Protein AF-A0A3D2K3F0-F1 (afdb_monomer)

Nearest PDB structures (foldseek):
  7a0g-assembly1_JJJ  TM=7.617E-01  e=4.362E+00  Serratia marcescens
  7tks-assembly1_2  TM=4.211E-01  e=3.208E+00  Saccharomyces cerevisiae
  7tkq-assembly1_6  TM=4.252E-01  e=3.858E+00  Saccharomyces cerevisiae
  7ajb-assembly1_M  TM=4.458E-01  e=4.639E+00  Bos taurus
  7ajb-assembly1_L  TM=4.496E-01  e=5.932E+00  Bos taurus

Solvent-accessible surface area (backbone atoms only — not comparable to full-atom values): 9652 Å² total; per-residue (Å²): 140,84,82,86,77,83,81,80,75,80,75,75,77,75,81,81,67,87,79,53,75,47,67,50,81,54,87,73,69,49,70,96,47,55,86,86,42,86,79,39,68,44,62,36,51,47,93,57,35,65,52,43,35,54,8,23,51,27,48,46,47,28,52,51,31,49,53,47,40,68,52,45,43,60,51,42,54,51,45,24,71,73,72,69,50,88,41,64,69,60,46,49,49,42,53,50,49,30,53,53,30,44,52,48,17,65,72,45,11,44,66,25,52,40,87,85,79,60,47,47,64,60,45,93,69,99,65,87,61,27,91,66,23,43,70,42,88,98,76,40,45,47,58,52,33,23,52,35,42,65,79,33,57,27,38,40,36,48,64,83,37,48,38,34,16,50,63,123

Sequence (168 aa):
FDEAGEITSRVKPLERGEQKMAVTPSEGLNVGVSPESRRFVRGVMHPNPWSVRTSAIFAVLVEIMLIANFIGIPWLLYHEYASGENMVWWVLGLASGLFLSALLYLFCGISSRCRVCGQRQFAPKKCIKNKKAHHIPLVGYIFPTALHAIFFKWFYCTYCGTAVRLKK

Secondary structure (DSSP, 8-state):
-----------PPPP-----TTTSPPTTTTTT--TTSTTS--SEEPS-HHHHHHHHHHHHHHHHHHHHHHHHHHHHHHHHHHH----HHHHHHHHHHHHHHHHHIIIIIT--B-TTT--BTTS---SPPPTTS--BTTTBSHHHHHHHHHHSSEEE-TTT--EEE---

Mean predicted aligned error: 8.18 Å

pLDDT: mean 87.77, std 12.43, range [45.03, 98.38]

Radius of gyration: 22.89 Å; Cα contacts (8 Å, |Δi|>4): 222; chains: 1; bounding box: 47×61×64 Å

Structure (mmCIF, N/CA/C/O backbone):
data_AF-A0A3D2K3F0-F1
#
_entry.id   AF-A0A3D2K3F0-F1
#
loop_
_atom_site.group_PDB
_atom_site.id
_atom_site.type_symbol
_atom_site.label_atom_id
_atom_site.label_alt_id
_atom_site.label_comp_id
_atom_site.label_asym_id
_atom_site.label_entity_id
_atom_site.label_seq_id
_atom_site.pdbx_PDB_ins_code
_atom_site.Cartn_x
_atom_site.Cartn_y
_atom_site.Cartn_z
_atom_site.occupancy
_atom_site.B_iso_or_equiv
_atom_site.auth_seq_id
_atom_site.auth_comp_id
_atom_site.auth_asym_id
_atom_si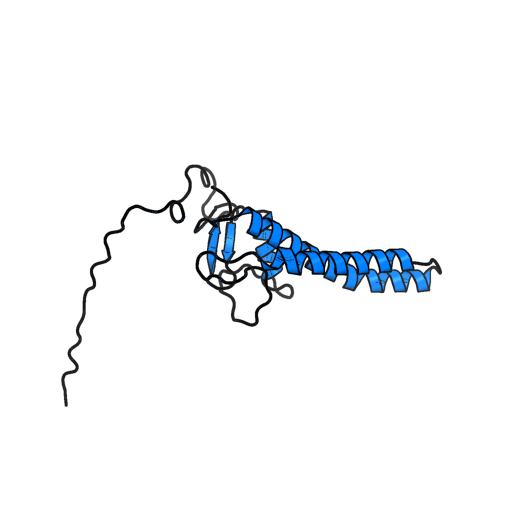te.auth_atom_id
_atom_site.pdbx_PDB_model_num
ATOM 1 N N . PHE A 1 1 ? -23.392 -47.256 30.296 1.00 45.56 1 PHE A N 1
ATOM 2 C CA . PHE A 1 1 ? -22.762 -46.111 30.979 1.00 45.56 1 PHE A CA 1
ATOM 3 C C . PHE A 1 1 ? -23.409 -44.868 30.405 1.00 45.56 1 PHE A C 1
ATOM 5 O O . PHE A 1 1 ? -22.866 -44.251 29.498 1.00 45.56 1 PHE A O 1
ATOM 12 N N . ASP A 1 2 ? -24.627 -44.616 30.869 1.00 45.03 2 ASP A N 1
ATOM 13 C CA . ASP A 1 2 ? -25.434 -43.449 30.529 1.00 45.03 2 ASP A CA 1
ATOM 14 C C . ASP A 1 2 ? -25.197 -42.354 31.580 1.00 45.03 2 ASP A C 1
ATOM 16 O O . ASP A 1 2 ? -24.750 -42.662 32.683 1.00 45.03 2 ASP A O 1
ATOM 20 N N . GLU A 1 3 ? -25.526 -41.110 31.219 1.00 49.19 3 GLU A N 1
ATOM 21 C CA . GLU A 1 3 ? -25.473 -39.867 32.018 1.00 49.19 3 GLU A CA 1
ATOM 22 C C . GLU A 1 3 ? -24.192 -39.018 31.911 1.00 49.19 3 GLU A C 1
ATOM 24 O O . GLU A 1 3 ? -23.471 -38.770 32.875 1.00 49.19 3 GLU A O 1
ATOM 29 N N . ALA A 1 4 ? -23.972 -38.432 30.729 1.00 55.06 4 ALA A N 1
ATOM 30 C CA . ALA A 1 4 ? -23.316 -37.128 30.647 1.00 55.06 4 ALA A CA 1
ATOM 31 C C . ALA A 1 4 ? -24.373 -36.038 30.900 1.00 55.06 4 ALA A C 1
ATOM 33 O O . ALA A 1 4 ? -25.116 -35.661 29.996 1.00 55.06 4 ALA A O 1
ATOM 34 N N . GLY A 1 5 ? -24.476 -35.569 32.146 1.00 49.97 5 GLY A N 1
ATOM 35 C CA . GLY A 1 5 ? -25.362 -34.467 32.520 1.00 49.97 5 GLY A CA 1
ATOM 36 C C . GLY A 1 5 ? -25.021 -33.184 31.756 1.00 49.97 5 GLY A C 1
ATOM 37 O O . GLY A 1 5 ? -23.919 -32.646 31.870 1.00 49.97 5 GLY A O 1
ATOM 38 N N . GLU A 1 6 ? -25.976 -32.683 30.978 1.00 54.59 6 GLU A N 1
ATOM 39 C CA . GLU A 1 6 ? -25.881 -31.418 30.254 1.00 54.59 6 GLU A CA 1
ATOM 40 C C . GLU A 1 6 ? -25.981 -30.245 31.247 1.00 54.59 6 GLU A C 1
ATOM 42 O O . GLU A 1 6 ? -27.064 -29.791 31.614 1.00 54.59 6 GLU A O 1
ATOM 47 N N . ILE A 1 7 ? -24.839 -29.743 31.728 1.00 61.12 7 ILE A N 1
ATOM 48 C CA . ILE A 1 7 ? -24.795 -28.537 32.567 1.00 61.12 7 ILE A CA 1
ATOM 49 C C . ILE A 1 7 ? -25.003 -27.315 31.663 1.00 61.12 7 ILE A C 1
ATOM 51 O O . ILE A 1 7 ? -24.053 -26.680 31.200 1.00 61.12 7 ILE A O 1
ATOM 55 N N . THR A 1 8 ? -26.262 -26.947 31.422 1.00 60.44 8 THR A N 1
ATOM 56 C CA . THR A 1 8 ? -26.612 -25.674 30.782 1.00 60.44 8 THR A CA 1
ATOM 57 C C . THR A 1 8 ? -26.365 -24.523 31.761 1.00 60.44 8 THR A C 1
ATOM 59 O O . THR A 1 8 ? -27.286 -24.003 32.396 1.00 60.44 8 THR A O 1
ATOM 62 N N . SER A 1 9 ? -25.108 -24.115 31.930 1.00 65.50 9 SER A N 1
ATOM 63 C CA . SER A 1 9 ? -24.793 -22.908 32.696 1.00 65.50 9 SER A CA 1
ATOM 64 C C . SER A 1 9 ? -25.257 -21.678 31.906 1.00 65.50 9 SER A C 1
ATOM 66 O O . SER A 1 9 ? -24.603 -21.205 30.979 1.00 65.50 9 SER A O 1
ATOM 68 N N . ARG A 1 10 ? -26.439 -21.145 32.247 1.00 63.16 10 ARG A N 1
ATOM 69 C CA . ARG A 1 10 ? -26.869 -19.823 31.770 1.00 63.16 10 ARG A CA 1
ATOM 70 C C . ARG A 1 10 ? -26.000 -18.767 32.441 1.00 63.16 10 ARG A C 1
ATOM 72 O O . ARG A 1 10 ? -26.339 -18.248 33.501 1.00 63.16 10 ARG A O 1
ATOM 79 N N . VAL A 1 11 ? -24.872 -18.442 31.819 1.00 74.88 11 VAL A N 1
ATOM 80 C CA . VAL A 1 11 ? -24.065 -17.288 32.214 1.00 74.88 11 VAL A CA 1
ATOM 81 C C . VAL A 1 11 ? -24.877 -16.030 31.903 1.00 74.88 11 VAL A C 1
ATOM 83 O O . VAL A 1 11 ? -25.123 -15.706 30.740 1.00 74.88 11 VAL A O 1
ATOM 86 N N . LYS A 1 12 ? -25.343 -15.335 32.947 1.00 75.19 12 LYS A N 1
ATOM 87 C CA . LYS A 1 12 ? -26.017 -14.040 32.800 1.00 75.19 12 LYS A CA 1
ATOM 88 C C . LYS A 1 12 ? -25.021 -13.066 32.146 1.00 75.19 12 LYS A C 1
ATOM 90 O O . LYS A 1 12 ? -23.874 -13.016 32.595 1.00 75.19 12 LYS A O 1
ATOM 95 N N . PRO A 1 13 ? -25.403 -12.317 31.093 1.00 76.31 13 PRO A N 1
ATOM 96 C CA . PRO A 1 13 ? -24.511 -11.335 30.491 1.00 76.31 13 PRO A CA 1
ATOM 97 C C . PRO A 1 13 ? -24.001 -10.375 31.563 1.00 76.31 13 PRO A C 1
ATOM 99 O O . PRO A 1 13 ? -24.789 -9.896 32.379 1.00 76.31 13 PRO A O 1
ATOM 102 N N . LEU A 1 14 ? -22.693 -10.109 31.562 1.00 79.88 14 LEU A N 1
ATOM 103 C CA . LEU A 1 14 ? -22.102 -9.107 32.444 1.00 79.88 14 LEU A CA 1
ATOM 104 C C . LEU A 1 14 ? -22.831 -7.776 32.252 1.00 79.88 14 LEU A C 1
ATOM 106 O O . LEU A 1 14 ? -23.084 -7.365 31.112 1.00 79.88 14 LEU A O 1
ATOM 110 N N . GLU A 1 15 ? -23.149 -7.105 33.358 1.00 75.12 15 GLU A N 1
ATOM 111 C CA . GLU A 1 15 ? -23.692 -5.754 33.294 1.00 75.12 15 GLU A CA 1
ATOM 112 C C . GLU A 1 15 ? -22.705 -4.866 32.542 1.00 75.12 15 GLU A C 1
ATOM 114 O O . GLU A 1 15 ? -21.507 -4.801 32.842 1.00 75.12 15 GLU A O 1
ATOM 119 N N . ARG A 1 16 ? -23.200 -4.233 31.478 1.00 66.44 16 ARG A N 1
ATOM 120 C CA . ARG A 1 16 ? -22.377 -3.380 30.634 1.00 66.44 16 ARG A CA 1
ATOM 121 C C . ARG A 1 16 ? -22.050 -2.118 31.434 1.00 66.44 16 ARG A C 1
ATOM 123 O O . ARG A 1 16 ? -22.882 -1.224 31.514 1.00 66.44 16 ARG A O 1
ATOM 130 N N . GLY A 1 17 ? -20.844 -2.059 31.998 1.00 71.50 17 GLY A N 1
ATOM 131 C CA . GLY A 1 17 ? -20.316 -0.858 32.652 1.00 71.50 17 GLY A CA 1
ATOM 132 C C . GLY A 1 17 ? -20.192 0.340 31.699 1.00 71.50 17 GLY A C 1
ATOM 133 O O . GLY A 1 17 ? -20.505 0.240 30.508 1.00 71.50 17 GLY A O 1
ATOM 134 N N . GLU A 1 18 ? -19.708 1.475 32.211 1.00 72.44 18 GLU A N 1
ATOM 135 C CA . GLU A 1 18 ? -19.575 2.716 31.435 1.00 72.44 18 GLU A CA 1
ATOM 136 C C . GLU A 1 18 ? -18.872 2.493 30.088 1.00 72.44 18 GLU A C 1
ATOM 138 O O . GLU A 1 18 ? -17.766 1.942 29.990 1.00 72.44 18 GLU A O 1
ATOM 143 N N . GLN A 1 19 ? -19.531 2.920 29.008 1.00 63.94 19 GLN A N 1
ATOM 144 C CA . GLN A 1 19 ? -18.997 2.721 27.669 1.00 63.94 19 GLN A CA 1
ATOM 145 C C . GLN A 1 19 ? -17.812 3.658 27.424 1.00 63.94 19 GLN A C 1
ATOM 147 O O . GLN A 1 19 ? -17.952 4.874 27.313 1.00 63.94 19 GLN A O 1
ATOM 152 N N . LYS A 1 20 ? -16.623 3.071 27.268 1.00 70.38 20 LYS A N 1
ATOM 153 C CA . LYS A 1 20 ? -15.398 3.805 26.926 1.00 70.38 20 LYS A CA 1
ATOM 154 C C . LYS A 1 20 ? -15.549 4.516 25.574 1.00 70.38 20 LYS A C 1
ATOM 156 O O . LYS A 1 20 ? -16.021 3.914 24.608 1.00 70.38 20 LYS A O 1
ATOM 161 N N . MET A 1 21 ? -14.985 5.724 25.454 1.00 63.62 21 MET A N 1
ATOM 162 C CA . MET A 1 21 ? -14.938 6.524 24.208 1.00 63.62 21 MET A CA 1
ATOM 163 C C . MET A 1 21 ? -14.418 5.767 22.972 1.00 63.62 21 MET A C 1
ATOM 165 O O . MET A 1 21 ? -14.672 6.143 21.829 1.00 63.62 21 MET A O 1
ATOM 169 N N . ALA A 1 22 ? -13.639 4.703 23.183 1.00 60.94 22 ALA A N 1
ATOM 170 C CA . ALA A 1 22 ? -13.131 3.863 22.108 1.00 60.94 22 ALA A CA 1
ATOM 171 C C . ALA A 1 22 ? -14.243 3.119 21.345 1.00 60.94 22 ALA A C 1
ATOM 173 O O . ALA A 1 22 ? -14.034 2.780 20.179 1.00 60.94 22 ALA A O 1
ATOM 174 N N . VAL A 1 23 ? -15.387 2.874 21.991 1.00 64.38 23 VAL A N 1
ATOM 175 C CA . VAL A 1 23 ? -16.503 2.060 21.484 1.00 64.38 23 VAL A CA 1
ATOM 176 C C . VAL A 1 23 ? -17.734 2.915 21.174 1.00 64.38 23 VAL A C 1
ATOM 178 O O . VAL A 1 23 ? -18.493 2.563 20.274 1.00 64.38 23 VAL A O 1
ATOM 181 N N . THR A 1 24 ? -17.912 4.056 21.847 1.00 64.50 24 THR A N 1
ATOM 182 C CA . THR A 1 24 ? -19.042 4.948 21.572 1.00 64.50 24 THR A CA 1
ATOM 183 C C . THR A 1 24 ? -18.876 5.682 20.232 1.00 64.50 24 THR A C 1
ATOM 185 O O . THR A 1 24 ? -17.786 6.193 19.915 1.00 64.50 24 THR A O 1
ATOM 188 N N . PRO A 1 25 ? -19.937 5.747 19.404 1.00 63.88 25 PRO A N 1
ATOM 189 C CA . PRO A 1 25 ? -19.996 6.677 18.283 1.00 63.88 25 PRO A CA 1
ATOM 190 C C . PRO A 1 25 ? -19.752 8.093 18.802 1.00 63.88 25 PRO A C 1
ATOM 192 O O . PRO A 1 25 ? -20.231 8.457 19.870 1.00 63.88 25 PRO A O 1
ATOM 195 N N . SER A 1 26 ? -18.960 8.877 18.081 1.00 65.12 26 SER A N 1
ATOM 196 C CA . SER A 1 26 ? -18.743 10.273 18.439 1.00 65.12 26 SER A CA 1
ATOM 197 C C . SER A 1 26 ? -19.950 11.078 17.990 1.00 65.12 26 SER A C 1
ATOM 199 O O . SER A 1 26 ? -20.476 10.859 16.894 1.00 65.12 26 SER A O 1
ATOM 201 N N . GLU A 1 27 ? -20.385 11.998 18.844 1.00 67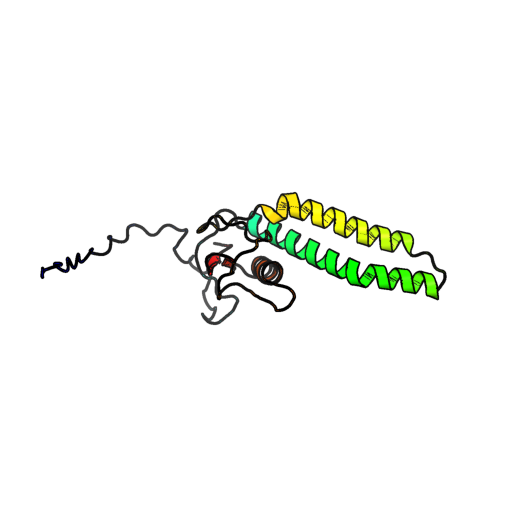.69 27 GLU A N 1
ATOM 202 C CA . GLU A 1 27 ? -21.477 12.912 18.536 1.00 67.69 27 GLU A CA 1
ATOM 203 C C . GLU A 1 27 ? -21.152 13.708 17.263 1.00 67.69 27 GLU A C 1
ATOM 205 O O . GLU A 1 27 ? -20.020 14.146 17.053 1.00 67.69 27 GLU A O 1
ATOM 210 N N . GLY A 1 28 ? -22.126 13.834 16.360 1.00 70.88 28 GLY A N 1
ATOM 211 C CA . GLY A 1 28 ? -21.974 14.609 15.126 1.00 70.88 28 GLY A CA 1
ATOM 212 C C . GLY A 1 28 ? -21.296 13.898 13.945 1.00 70.88 28 GLY A C 1
ATOM 213 O O . GLY A 1 28 ? -21.437 14.358 12.815 1.00 70.88 28 GLY A O 1
ATOM 214 N N . LEU A 1 29 ? -20.593 12.771 14.136 1.00 74.50 29 LEU A N 1
ATOM 215 C CA . LEU A 1 29 ? -19.731 12.220 13.074 1.00 74.50 29 LEU A CA 1
ATOM 216 C C . LEU A 1 29 ? -20.495 11.662 11.859 1.00 74.50 29 LEU A C 1
ATOM 218 O O . LEU A 1 29 ? -19.992 11.730 10.737 1.00 74.50 29 LEU A O 1
ATOM 222 N N . ASN A 1 30 ? -21.692 11.120 12.089 1.00 80.44 30 ASN A N 1
ATOM 223 C CA . ASN A 1 30 ? -22.549 10.507 11.067 1.00 80.44 30 ASN A CA 1
ATOM 224 C C . ASN A 1 30 ? -23.859 11.281 10.837 1.00 80.44 30 ASN A C 1
ATOM 226 O O . ASN A 1 30 ? -24.773 10.760 10.200 1.00 80.44 30 ASN A O 1
ATOM 230 N N . VAL A 1 31 ? -23.978 12.506 11.358 1.00 81.75 31 VAL A N 1
ATOM 231 C CA . VAL A 1 31 ? -25.190 13.318 11.177 1.00 81.75 31 VAL A CA 1
ATOM 232 C C . VAL A 1 31 ? -25.366 13.630 9.690 1.00 81.75 31 VAL A C 1
ATOM 234 O O . VAL A 1 31 ? -24.442 14.112 9.038 1.00 81.75 31 VAL A O 1
ATOM 237 N N . GLY A 1 32 ? -26.537 13.300 9.141 1.00 83.12 32 GLY A N 1
ATOM 238 C CA . GLY A 1 32 ? -26.857 13.508 7.724 1.00 83.12 32 GLY A CA 1
ATOM 239 C C . GLY A 1 32 ? -26.169 12.547 6.744 1.00 83.12 32 GLY A C 1
ATOM 240 O O . GLY A 1 32 ? -26.277 12.743 5.536 1.00 83.12 32 GLY A O 1
ATOM 241 N N . VAL A 1 33 ? -25.466 11.510 7.218 1.00 82.75 33 VAL A N 1
ATOM 242 C CA . VAL A 1 33 ? -24.824 10.503 6.356 1.00 82.75 33 VAL A CA 1
ATOM 243 C C . VAL A 1 33 ? -25.619 9.202 6.406 1.00 82.75 33 VAL A C 1
ATOM 245 O O . VAL A 1 33 ? -25.811 8.635 7.481 1.00 82.75 33 VAL A O 1
ATOM 248 N N . SER A 1 34 ? -26.053 8.698 5.247 1.00 82.75 34 SER A N 1
ATOM 249 C CA . SER A 1 34 ? -26.785 7.429 5.189 1.00 82.75 34 SER A CA 1
ATOM 250 C C . SER A 1 34 ? -25.914 6.258 5.681 1.00 82.75 34 SER A C 1
ATOM 252 O O . SER A 1 34 ? -24.722 6.213 5.356 1.00 82.75 34 SER A O 1
ATOM 254 N N . PRO A 1 35 ? -26.473 5.279 6.420 1.00 82.06 35 PRO A N 1
ATOM 255 C CA . PRO A 1 35 ? -25.728 4.111 6.907 1.00 82.06 35 PRO A CA 1
ATOM 256 C C . PRO A 1 35 ? -25.046 3.286 5.807 1.00 82.06 35 PRO A C 1
ATOM 258 O O . PRO A 1 35 ? -24.028 2.632 6.051 1.00 82.06 35 PRO A O 1
ATOM 261 N N . GLU A 1 36 ? -25.594 3.328 4.594 1.00 83.38 36 GLU A N 1
ATOM 262 C CA . GLU A 1 36 ? -25.106 2.624 3.405 1.00 83.38 36 GLU A CA 1
ATOM 263 C C . GLU A 1 36 ? -23.927 3.340 2.726 1.00 83.38 36 GLU A C 1
ATOM 265 O O . GLU A 1 36 ? -23.159 2.721 1.987 1.00 83.38 36 GLU A O 1
ATOM 270 N N . SER A 1 37 ? -23.729 4.633 3.003 1.00 82.00 37 SER A N 1
ATOM 271 C CA . SER A 1 37 ? -22.654 5.425 2.411 1.00 82.00 37 SER A CA 1
ATOM 272 C C . SER A 1 37 ? -21.270 4.953 2.860 1.00 82.00 37 SER A C 1
ATOM 274 O O . SER A 1 37 ? -21.024 4.696 4.039 1.00 82.00 37 SER A O 1
ATOM 276 N N . ARG A 1 38 ? -20.293 4.972 1.942 1.00 79.44 38 ARG A N 1
ATOM 277 C CA . ARG A 1 38 ? -18.865 4.748 2.263 1.00 79.44 38 ARG A CA 1
ATOM 278 C C . ARG A 1 38 ? -18.315 5.783 3.251 1.00 79.44 38 ARG A C 1
ATOM 280 O O . ARG A 1 38 ? -17.340 5.523 3.951 1.00 79.44 38 ARG A O 1
ATOM 287 N N . ARG A 1 39 ? -18.943 6.961 3.328 1.00 78.81 39 ARG A N 1
ATOM 288 C CA . ARG A 1 39 ? -18.561 8.031 4.261 1.00 78.81 39 ARG A CA 1
ATOM 289 C C . ARG A 1 39 ? -19.060 7.789 5.685 1.00 78.81 39 ARG A C 1
ATOM 291 O O . ARG A 1 39 ? -18.541 8.437 6.591 1.00 78.81 39 ARG A O 1
ATOM 298 N N . PHE A 1 40 ? -20.008 6.870 5.889 1.00 82.25 40 PHE A N 1
ATOM 299 C CA . PHE A 1 40 ? -20.527 6.543 7.212 1.00 82.25 40 PHE A CA 1
ATOM 300 C C . PHE A 1 40 ? -19.432 5.899 8.058 1.00 82.25 40 PHE A C 1
ATOM 302 O O . PHE A 1 40 ? -18.938 4.815 7.747 1.00 82.25 40 PHE A O 1
ATOM 309 N N . VAL A 1 41 ? -19.034 6.572 9.130 1.00 80.38 41 VAL A N 1
ATOM 310 C CA . VAL A 1 41 ? -17.911 6.160 9.961 1.00 80.38 41 VAL A CA 1
ATOM 311 C C . VAL A 1 41 ? -18.335 5.054 10.915 1.00 80.38 41 VAL A C 1
ATOM 313 O O . VAL A 1 41 ? -19.285 5.201 11.684 1.00 80.38 41 VAL A O 1
ATOM 316 N N . ARG A 1 42 ? -17.596 3.940 10.882 1.00 80.88 42 ARG A N 1
ATOM 317 C CA . ARG A 1 42 ? -17.896 2.725 11.644 1.00 80.88 42 ARG A CA 1
ATOM 318 C C . ARG A 1 42 ? -16.765 2.354 12.598 1.00 80.88 42 ARG A C 1
ATOM 320 O O . ARG A 1 42 ? -15.587 2.551 12.302 1.00 80.88 42 ARG A O 1
ATOM 327 N N . GLY A 1 43 ? -17.152 1.692 13.684 1.00 85.00 43 GLY A N 1
ATOM 328 C CA . GLY A 1 43 ? -16.261 0.879 14.501 1.00 85.00 43 GLY A CA 1
ATOM 329 C C . GLY A 1 43 ? -15.430 1.625 15.541 1.00 85.00 43 GLY A C 1
ATOM 330 O O . GLY A 1 43 ? -15.756 2.731 15.967 1.00 85.00 43 GLY A O 1
ATOM 331 N N . VAL A 1 44 ? -14.371 0.960 16.002 1.00 88.69 44 VAL A N 1
ATOM 332 C CA . VAL A 1 44 ? -13.620 1.365 17.197 1.00 88.69 44 VAL A CA 1
ATOM 333 C C . VAL A 1 44 ? -12.616 2.470 16.893 1.00 88.69 44 VAL A C 1
ATOM 335 O O . VAL A 1 44 ? -11.989 2.486 15.835 1.00 88.69 44 VAL A O 1
ATOM 338 N N . MET A 1 45 ? -12.418 3.390 17.836 1.00 88.38 45 MET A N 1
ATOM 339 C CA . MET A 1 45 ? -11.467 4.493 17.672 1.00 88.38 45 MET A CA 1
ATOM 340 C C . MET A 1 45 ? -10.012 4.015 17.762 1.00 88.38 45 MET A C 1
ATOM 342 O O . MET A 1 45 ? -9.585 3.442 18.775 1.00 88.38 45 MET A O 1
ATOM 346 N N . HIS A 1 46 ? -9.226 4.313 16.727 1.00 91.12 46 HIS A N 1
ATOM 347 C CA . HIS A 1 46 ? -7.783 4.107 16.749 1.00 91.12 46 HIS A CA 1
ATOM 348 C C . HIS A 1 46 ? -7.105 5.114 17.696 1.00 91.12 46 HIS A C 1
ATOM 350 O O . HIS A 1 46 ? -7.416 6.301 17.616 1.00 91.12 46 HIS A O 1
ATOM 356 N N . PRO A 1 47 ? -6.177 4.689 18.577 1.00 89.25 47 PRO A N 1
ATOM 357 C CA . PRO A 1 47 ? -5.535 5.595 19.532 1.00 89.25 47 PRO A CA 1
ATOM 358 C C . PRO A 1 47 ? -4.653 6.646 18.847 1.00 89.25 47 PRO A C 1
ATOM 360 O O . PRO A 1 47 ? -4.579 7.775 19.310 1.00 89.25 47 PRO A O 1
ATOM 363 N N . ASN A 1 48 ? -4.014 6.286 17.732 1.00 90.38 48 ASN A N 1
ATOM 364 C CA . ASN A 1 48 ? -3.157 7.184 16.964 1.00 90.38 48 ASN A CA 1
ATOM 365 C C . ASN A 1 48 ? -3.565 7.166 15.480 1.00 90.38 48 ASN A C 1
ATOM 367 O O . ASN A 1 48 ? -3.048 6.347 14.717 1.00 90.38 48 ASN A O 1
ATOM 371 N N . PRO A 1 49 ? -4.549 7.975 15.060 1.00 90.75 49 PRO A N 1
ATOM 372 C CA . PRO A 1 49 ? -5.009 7.979 13.674 1.00 90.75 49 PRO A CA 1
ATOM 373 C C . PRO A 1 49 ? -3.989 8.568 12.697 1.00 90.75 49 PRO A C 1
ATOM 375 O O . PRO A 1 49 ? -3.961 8.170 11.534 1.00 90.75 49 PRO A O 1
ATOM 378 N N . TRP A 1 50 ? -3.132 9.475 13.172 1.00 90.94 50 TRP A N 1
ATOM 379 C CA . TRP A 1 50 ? -2.058 10.063 12.377 1.00 90.94 50 TRP A CA 1
ATOM 380 C C . TRP A 1 50 ? -1.060 9.009 11.917 1.00 90.94 50 TRP A C 1
ATOM 382 O O . TRP A 1 50 ? -0.782 8.941 10.726 1.00 90.94 50 TRP A O 1
ATOM 392 N N . SER A 1 51 ? -0.622 8.126 12.819 1.00 92.31 51 SER A N 1
ATOM 393 C CA . SER A 1 51 ? 0.243 6.994 12.462 1.00 92.31 51 SER A CA 1
ATOM 394 C C . SER A 1 51 ? -0.388 6.096 11.396 1.00 92.31 51 SER A C 1
ATOM 396 O O . SER A 1 51 ? 0.297 5.672 10.474 1.00 92.31 51 SER A O 1
ATOM 398 N N . VAL A 1 52 ? -1.699 5.831 11.461 1.00 94.69 52 VAL A N 1
ATOM 399 C CA . VAL A 1 52 ? -2.363 5.024 10.423 1.00 94.69 52 VAL A CA 1
ATOM 400 C C . VAL A 1 52 ? -2.327 5.735 9.072 1.00 94.69 52 VAL A C 1
ATOM 402 O O . VAL A 1 52 ? -2.035 5.100 8.063 1.00 94.69 52 VAL A O 1
ATOM 405 N N . ARG A 1 53 ? -2.607 7.042 9.042 1.00 94.50 53 ARG A N 1
ATOM 406 C CA . ARG A 1 53 ? -2.618 7.829 7.803 1.00 94.50 53 ARG A CA 1
ATOM 407 C C . ARG A 1 53 ? -1.236 7.953 7.181 1.00 94.50 53 ARG A C 1
ATOM 409 O O . ARG A 1 53 ? -1.110 7.736 5.984 1.00 94.50 53 ARG A O 1
ATOM 416 N N . THR A 1 54 ? -0.209 8.258 7.969 1.00 94.81 54 THR A N 1
ATOM 417 C CA . THR A 1 54 ? 1.164 8.343 7.456 1.00 94.81 54 THR A CA 1
ATOM 418 C C . THR A 1 54 ? 1.635 6.986 6.947 1.00 94.81 54 THR A C 1
ATOM 420 O O . THR A 1 54 ? 2.181 6.907 5.850 1.00 94.81 54 THR A O 1
ATOM 423 N N . SER A 1 55 ? 1.338 5.899 7.667 1.00 95.88 55 SER A N 1
ATOM 424 C CA . SER A 1 55 ? 1.637 4.554 7.181 1.00 95.88 55 SER A CA 1
ATOM 425 C C . SER A 1 55 ? 0.915 4.221 5.871 1.00 95.88 55 SER A C 1
ATOM 427 O O . SER A 1 55 ? 1.522 3.645 4.971 1.00 95.88 55 SER A O 1
ATOM 429 N N . ALA A 1 56 ? -0.361 4.602 5.748 1.00 96.56 56 ALA A N 1
ATOM 430 C CA . ALA A 1 56 ? -1.146 4.403 4.534 1.00 96.56 56 ALA A CA 1
ATOM 431 C C . ALA A 1 56 ? -0.573 5.186 3.342 1.00 96.56 56 ALA A C 1
ATOM 433 O O . ALA A 1 56 ? -0.480 4.635 2.249 1.00 96.56 56 ALA A O 1
ATOM 434 N N . ILE A 1 57 ? -0.149 6.438 3.552 1.00 96.94 57 ILE A N 1
ATOM 435 C CA . ILE A 1 57 ? 0.476 7.271 2.513 1.00 96.94 57 ILE A CA 1
ATOM 436 C C . ILE A 1 57 ? 1.742 6.600 1.983 1.00 96.94 57 ILE A C 1
ATOM 438 O O . ILE A 1 57 ? 1.880 6.452 0.774 1.00 96.94 57 ILE A O 1
ATOM 442 N N . PHE A 1 58 ? 2.639 6.144 2.862 1.00 97.00 58 PHE A N 1
ATOM 443 C CA . PHE A 1 58 ? 3.868 5.484 2.416 1.00 97.00 58 PHE A CA 1
ATOM 444 C C . PHE A 1 58 ? 3.610 4.128 1.751 1.00 97.00 58 PHE A C 1
ATOM 446 O O . PHE A 1 58 ? 4.320 3.781 0.813 1.00 97.00 58 PHE A O 1
ATOM 453 N N . ALA A 1 59 ? 2.582 3.387 2.182 1.00 96.62 59 ALA A N 1
ATOM 454 C CA . ALA A 1 59 ? 2.161 2.158 1.508 1.00 96.62 59 ALA A CA 1
ATOM 455 C C . ALA A 1 59 ? 1.669 2.435 0.077 1.00 96.62 59 ALA A C 1
ATOM 457 O O . ALA A 1 59 ? 2.101 1.780 -0.862 1.00 96.62 59 ALA A O 1
ATOM 458 N N . VAL A 1 60 ? 0.824 3.452 -0.112 1.00 96.94 60 VAL A N 1
ATOM 459 C CA . VAL A 1 60 ? 0.366 3.853 -1.452 1.00 96.94 60 VAL A CA 1
ATOM 460 C C . VAL A 1 60 ? 1.524 4.382 -2.298 1.00 96.94 60 VAL A C 1
ATOM 462 O O . VAL A 1 60 ? 1.619 4.042 -3.472 1.00 96.94 60 VAL A O 1
ATOM 465 N N . LEU A 1 61 ? 2.423 5.177 -1.712 1.00 97.38 61 LEU A N 1
ATOM 466 C CA . LEU A 1 61 ? 3.566 5.748 -2.420 1.00 97.38 61 LEU A CA 1
ATOM 467 C C . LEU A 1 61 ? 4.490 4.664 -2.983 1.00 97.38 61 LEU A C 1
ATOM 469 O O . LEU A 1 61 ? 4.848 4.744 -4.154 1.00 97.38 61 LEU A O 1
ATOM 473 N N . VAL A 1 62 ? 4.858 3.655 -2.181 1.00 96.81 62 VAL A N 1
ATOM 474 C CA . VAL A 1 62 ? 5.735 2.576 -2.662 1.00 96.81 62 VAL A CA 1
ATOM 475 C C . VAL A 1 62 ? 5.055 1.750 -3.755 1.00 96.81 62 VAL A C 1
ATOM 477 O O . VAL A 1 62 ? 5.702 1.395 -4.733 1.00 96.81 62 VAL A O 1
ATOM 480 N N . GLU A 1 63 ? 3.746 1.502 -3.651 1.00 95.56 63 GLU A N 1
ATOM 481 C CA . GLU A 1 63 ? 2.996 0.783 -4.685 1.00 95.56 63 GLU A CA 1
ATOM 482 C C . GLU A 1 63 ? 2.902 1.579 -5.999 1.00 95.56 63 GLU A C 1
ATOM 484 O O . GLU A 1 63 ? 3.122 1.019 -7.073 1.00 95.56 63 GLU A O 1
ATOM 489 N N . ILE A 1 64 ? 2.662 2.894 -5.931 1.00 96.75 64 ILE A N 1
ATOM 490 C CA . ILE A 1 64 ? 2.681 3.776 -7.109 1.00 96.75 64 ILE A CA 1
ATOM 491 C C . ILE A 1 64 ? 4.074 3.799 -7.741 1.00 96.75 64 ILE A C 1
ATOM 493 O O . ILE A 1 64 ? 4.190 3.659 -8.956 1.00 96.75 64 ILE A O 1
ATOM 497 N N . MET A 1 65 ? 5.133 3.943 -6.937 1.00 97.88 65 MET A N 1
ATOM 498 C CA . MET A 1 65 ? 6.508 3.952 -7.442 1.00 97.88 65 MET A CA 1
ATOM 499 C C . MET A 1 65 ? 6.892 2.611 -8.063 1.00 97.88 65 MET A C 1
ATOM 501 O O . MET A 1 65 ? 7.583 2.593 -9.079 1.00 97.88 65 MET A O 1
ATOM 505 N N . LEU A 1 66 ? 6.410 1.495 -7.511 1.00 96.56 66 LEU A N 1
ATOM 506 C CA . LEU A 1 66 ? 6.624 0.169 -8.080 1.00 96.56 66 LEU A CA 1
ATOM 507 C C . LEU A 1 66 ? 5.984 0.054 -9.471 1.00 96.56 66 LEU A C 1
ATOM 509 O O . LEU A 1 66 ? 6.656 -0.360 -10.412 1.00 96.56 66 LEU A O 1
ATOM 513 N N . ILE A 1 67 ? 4.723 0.476 -9.620 1.00 96.06 67 ILE A N 1
ATOM 514 C CA . ILE A 1 67 ? 4.023 0.489 -10.916 1.00 96.06 67 ILE A CA 1
ATOM 515 C C . ILE A 1 67 ? 4.731 1.429 -11.902 1.00 96.06 67 ILE A C 1
ATOM 517 O O . ILE A 1 67 ? 4.975 1.053 -13.048 1.00 96.06 67 ILE A O 1
ATOM 521 N N . ALA A 1 68 ? 5.110 2.628 -11.451 1.00 97.69 68 ALA A N 1
ATOM 522 C CA . ALA A 1 68 ? 5.820 3.606 -12.268 1.00 97.69 68 ALA A CA 1
ATOM 523 C C . ALA A 1 68 ? 7.179 3.083 -12.748 1.00 97.69 68 ALA A C 1
ATOM 525 O O . ALA A 1 68 ? 7.551 3.339 -13.884 1.00 97.69 68 ALA A O 1
ATOM 526 N N . ASN A 1 69 ? 7.901 2.313 -11.933 1.00 98.25 69 ASN A N 1
ATOM 527 C CA . ASN A 1 69 ? 9.152 1.679 -12.351 1.00 98.25 69 ASN A CA 1
ATOM 528 C C . ASN A 1 69 ? 8.899 0.535 -13.337 1.00 98.25 69 ASN A C 1
ATOM 530 O O . ASN A 1 69 ? 9.570 0.458 -14.363 1.00 98.25 69 ASN A O 1
ATOM 534 N N . PHE A 1 70 ? 7.911 -0.319 -13.053 1.00 97.38 70 PHE A N 1
ATOM 535 C CA . PHE A 1 70 ? 7.592 -1.480 -13.884 1.00 97.38 70 PHE A CA 1
ATOM 536 C C . PHE A 1 70 ? 7.160 -1.093 -15.304 1.00 97.38 70 PHE A C 1
ATOM 538 O O . PHE A 1 70 ? 7.492 -1.793 -16.252 1.00 97.38 70 PHE A O 1
ATOM 545 N N . ILE A 1 71 ? 6.448 0.026 -15.458 1.00 97.94 71 ILE A N 1
ATOM 546 C CA . ILE A 1 71 ? 6.005 0.537 -16.763 1.00 97.94 71 ILE A CA 1
ATOM 547 C C . ILE A 1 71 ? 7.011 1.547 -17.333 1.00 97.94 71 ILE A C 1
ATOM 549 O O . ILE A 1 71 ? 7.369 1.487 -18.507 1.00 97.94 71 ILE A O 1
ATOM 553 N N . GLY A 1 72 ? 7.468 2.481 -16.500 1.00 97.88 72 GLY A N 1
ATOM 554 C CA . GLY A 1 72 ? 8.247 3.641 -16.921 1.00 97.88 72 GLY A CA 1
ATOM 555 C C . GLY A 1 72 ? 9.670 3.305 -17.338 1.00 97.88 72 GLY A C 1
ATOM 556 O O . GLY A 1 72 ? 10.123 3.838 -18.342 1.00 97.88 72 GLY A O 1
ATOM 557 N N . ILE A 1 73 ? 10.371 2.403 -16.641 1.00 97.50 73 ILE A N 1
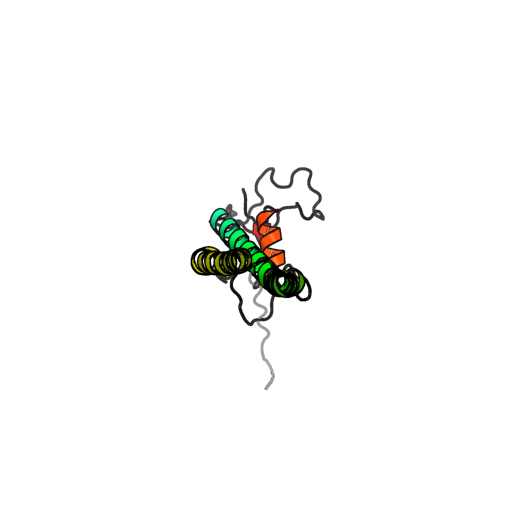ATOM 558 C CA . ILE A 1 73 ? 11.747 2.049 -17.030 1.00 97.50 73 ILE A CA 1
ATOM 559 C C . ILE A 1 73 ? 11.775 1.361 -18.404 1.00 97.50 73 ILE A C 1
ATOM 561 O O . ILE A 1 73 ? 12.513 1.842 -19.262 1.00 97.50 73 ILE A O 1
ATOM 565 N N . PRO A 1 74 ? 10.972 0.311 -18.684 1.00 97.94 74 PRO A N 1
ATOM 566 C CA . PRO A 1 74 ? 10.936 -0.280 -20.023 1.00 97.94 74 PRO A CA 1
ATOM 567 C C . PRO A 1 74 ? 10.578 0.729 -21.117 1.00 97.94 74 PRO A C 1
ATOM 569 O O . PRO A 1 74 ? 11.198 0.724 -22.177 1.00 97.94 74 PRO A O 1
ATOM 572 N N . TRP A 1 75 ? 9.621 1.622 -20.846 1.00 98.06 75 TRP A N 1
ATOM 573 C CA . TRP A 1 75 ? 9.247 2.688 -21.774 1.00 98.06 75 TRP A CA 1
ATOM 574 C C . TRP A 1 75 ? 10.406 3.653 -22.058 1.00 98.06 75 TRP A C 1
ATOM 576 O O . TRP A 1 75 ? 10.682 3.953 -23.216 1.00 98.06 75 TRP A O 1
ATOM 586 N N . LEU A 1 76 ? 11.111 4.110 -21.019 1.00 97.56 76 LEU A N 1
ATOM 587 C CA . LEU A 1 76 ? 12.253 5.019 -21.150 1.00 97.56 76 LEU A CA 1
ATOM 588 C C . LEU A 1 76 ? 13.413 4.374 -21.911 1.00 97.56 76 LEU A C 1
ATOM 590 O O . LEU A 1 76 ? 14.003 5.020 -22.768 1.00 97.56 76 LEU A O 1
ATOM 594 N N . LEU A 1 77 ? 13.707 3.099 -21.644 1.00 96.56 77 LEU A N 1
ATOM 595 C CA . LEU A 1 77 ? 14.755 2.364 -22.356 1.00 96.56 77 LEU A CA 1
ATOM 596 C C . LEU A 1 77 ? 14.401 2.151 -23.832 1.00 96.56 77 LEU A C 1
ATOM 598 O O . LEU A 1 77 ? 15.263 2.278 -24.698 1.00 96.56 77 LEU A O 1
ATOM 602 N N . TYR A 1 78 ? 13.132 1.860 -24.131 1.00 97.44 78 TYR A N 1
ATOM 603 C CA . TYR A 1 78 ? 12.657 1.790 -25.512 1.00 97.44 78 TYR A CA 1
ATOM 604 C C . TYR A 1 78 ? 12.771 3.145 -26.217 1.00 97.44 78 TYR A C 1
ATOM 606 O O . TYR A 1 78 ? 13.220 3.210 -27.358 1.00 97.44 78 TYR A O 1
ATOM 614 N N . HIS A 1 79 ? 12.393 4.227 -25.534 1.00 96.88 79 HIS A N 1
ATOM 615 C CA . HIS A 1 79 ? 12.500 5.574 -26.078 1.00 96.88 79 HIS A CA 1
ATOM 616 C C . HIS A 1 79 ? 13.958 5.956 -26.358 1.00 96.88 79 HIS A C 1
ATOM 618 O O . HIS A 1 79 ? 14.243 6.427 -27.450 1.00 96.88 79 HIS A O 1
ATOM 624 N N . GLU A 1 80 ? 14.881 5.692 -25.429 1.00 96.75 80 GLU A N 1
ATOM 625 C CA . GLU A 1 80 ? 16.321 5.916 -25.626 1.00 96.75 80 GLU A CA 1
ATOM 626 C C . GLU A 1 80 ? 16.861 5.143 -26.834 1.00 96.75 80 GLU A C 1
ATOM 628 O O . GLU A 1 80 ? 17.570 5.707 -27.665 1.00 96.75 80 GLU A O 1
ATOM 633 N N . TYR A 1 81 ? 16.461 3.877 -26.991 1.00 95.88 81 TYR A N 1
ATOM 634 C CA . TYR A 1 81 ? 16.817 3.076 -28.163 1.00 95.88 81 TYR A CA 1
ATOM 635 C C . TYR A 1 81 ? 16.265 3.659 -29.476 1.00 95.88 81 TYR A C 1
ATOM 637 O O . TYR A 1 81 ? 16.956 3.643 -30.493 1.00 95.88 81 TYR A O 1
ATOM 645 N N . ALA A 1 82 ? 15.028 4.165 -29.468 1.00 96.62 82 ALA A N 1
ATOM 646 C CA . ALA A 1 82 ? 14.343 4.640 -30.668 1.00 96.62 82 ALA A CA 1
ATOM 647 C C . ALA A 1 82 ? 14.737 6.067 -31.088 1.00 96.62 82 ALA A C 1
ATOM 649 O O . ALA A 1 82 ? 14.835 6.339 -32.283 1.00 96.62 82 ALA A O 1
ATOM 650 N N . SER A 1 83 ? 14.931 6.985 -30.135 1.00 95.38 83 SER A N 1
ATOM 651 C CA . SER A 1 83 ? 15.250 8.392 -30.413 1.00 95.38 83 SER A CA 1
ATOM 652 C C . SER A 1 83 ? 16.749 8.696 -30.384 1.00 95.38 83 SER A C 1
ATOM 654 O O . SER A 1 83 ? 17.170 9.710 -30.937 1.00 95.38 83 SER A O 1
ATOM 656 N N . GLY A 1 84 ? 17.557 7.848 -29.736 1.00 93.38 84 GLY A N 1
ATOM 657 C CA . GLY A 1 84 ? 18.969 8.118 -29.456 1.00 93.38 84 GLY A CA 1
ATOM 658 C C . GLY A 1 84 ? 19.195 9.171 -28.362 1.00 93.38 84 GLY A C 1
ATOM 659 O O . GLY A 1 84 ? 20.341 9.511 -28.066 1.00 93.38 84 GLY A O 1
ATOM 660 N N . GLU A 1 85 ? 18.128 9.698 -27.753 1.00 95.31 85 GLU A N 1
ATOM 661 C CA . GLU A 1 85 ? 18.226 10.612 -26.618 1.00 95.31 85 GLU A CA 1
ATOM 662 C C . GLU A 1 85 ? 18.499 9.835 -25.331 1.00 95.31 85 GLU A C 1
ATOM 664 O O . GLU A 1 85 ? 17.798 8.884 -24.995 1.00 95.31 85 GLU A O 1
ATOM 669 N N . ASN A 1 86 ? 19.484 10.289 -24.564 1.00 94.94 86 ASN A N 1
ATOM 670 C CA . ASN A 1 86 ? 19.852 9.664 -23.301 1.00 94.94 86 ASN A CA 1
ATOM 671 C C . ASN A 1 86 ? 18.743 9.841 -22.242 1.00 94.94 86 ASN A C 1
ATOM 673 O O . ASN A 1 86 ? 18.417 10.969 -21.862 1.00 94.94 86 ASN A O 1
ATOM 677 N N . MET A 1 87 ? 18.211 8.730 -21.718 1.00 96.81 87 MET A N 1
ATOM 678 C CA . MET A 1 87 ? 17.148 8.713 -20.704 1.00 96.81 87 MET A CA 1
ATOM 679 C C . MET A 1 87 ? 17.650 8.309 -19.310 1.00 96.81 87 MET A C 1
ATOM 681 O O . MET A 1 87 ? 16.852 8.186 -18.375 1.00 96.81 87 MET A O 1
ATOM 685 N N . VAL A 1 88 ? 18.965 8.156 -19.118 1.00 96.25 88 VAL A N 1
ATOM 686 C CA . VAL A 1 88 ? 19.580 7.658 -17.876 1.00 96.25 88 VAL A CA 1
ATOM 687 C C . VAL A 1 88 ? 19.127 8.444 -16.644 1.00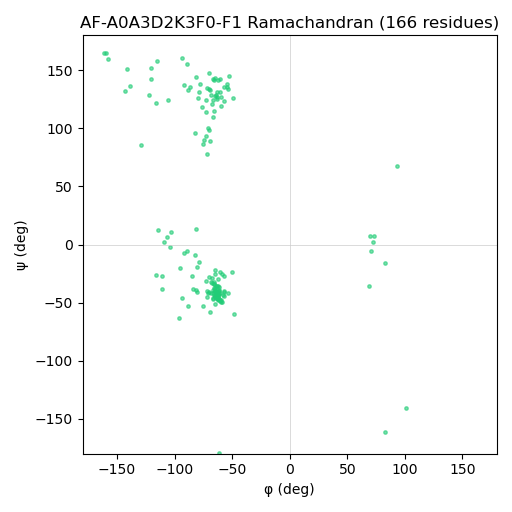 96.25 88 VAL A C 1
ATOM 689 O O . VAL A 1 88 ? 18.811 7.841 -15.620 1.00 96.25 88 VAL A O 1
ATOM 692 N N . TRP A 1 89 ? 19.023 9.773 -16.720 1.00 97.31 89 TRP A N 1
ATOM 693 C CA . TRP A 1 89 ? 18.586 10.590 -15.579 1.00 97.31 89 TRP A CA 1
ATOM 694 C C . TRP A 1 89 ? 17.130 10.335 -15.173 1.00 97.31 89 TRP A C 1
ATOM 696 O O . TRP A 1 89 ? 16.816 10.351 -13.982 1.00 97.31 89 TRP A O 1
ATOM 706 N N . TRP A 1 90 ? 16.252 10.034 -16.130 1.00 97.19 90 TRP A N 1
ATOM 707 C CA . TRP A 1 90 ? 14.864 9.665 -15.851 1.00 97.19 90 TRP A CA 1
ATOM 708 C C . TRP A 1 90 ? 14.773 8.281 -15.212 1.00 97.19 90 TRP A C 1
ATOM 710 O O . TRP A 1 90 ? 14.047 8.098 -14.232 1.00 97.19 90 TRP A O 1
ATOM 720 N N . VAL A 1 91 ? 15.560 7.324 -15.712 1.00 97.69 91 VAL A N 1
ATOM 721 C CA . VAL A 1 91 ? 15.659 5.975 -15.137 1.00 97.69 91 VAL A CA 1
ATOM 722 C C . VAL A 1 91 ? 16.187 6.042 -13.702 1.00 97.69 91 VAL A C 1
ATOM 724 O O . VAL A 1 91 ? 15.585 5.464 -12.796 1.00 97.69 91 VAL A O 1
ATOM 727 N N . LEU A 1 92 ? 17.260 6.804 -13.466 1.00 97.88 92 LEU A N 1
ATOM 728 C CA . LEU A 1 92 ? 17.806 7.042 -12.128 1.00 97.88 92 LEU A CA 1
ATOM 729 C C . LEU A 1 92 ? 16.793 7.738 -11.213 1.00 97.88 92 LEU A C 1
ATOM 731 O O . LEU A 1 92 ? 16.677 7.371 -10.043 1.00 97.88 92 LEU A O 1
ATOM 735 N N . GLY A 1 93 ? 16.026 8.701 -11.727 1.00 98.12 93 GLY A N 1
ATOM 736 C CA . GLY A 1 93 ? 14.948 9.362 -10.991 1.00 98.12 93 GLY A CA 1
ATOM 737 C C . GLY A 1 93 ? 13.862 8.387 -10.526 1.00 98.12 93 GLY A C 1
ATOM 738 O O . GLY A 1 93 ? 13.507 8.372 -9.348 1.00 98.12 93 GLY A O 1
ATOM 739 N N . LEU A 1 94 ? 13.376 7.514 -11.414 1.00 98.00 94 LEU A N 1
ATOM 740 C CA . LEU A 1 94 ? 12.379 6.496 -11.059 1.00 98.00 94 LEU A CA 1
ATOM 741 C C . LEU A 1 94 ? 12.929 5.464 -10.067 1.00 98.00 94 LEU A C 1
ATOM 743 O O . LEU A 1 94 ? 12.265 5.164 -9.068 1.00 98.00 94 LEU A O 1
ATOM 747 N N . ALA A 1 95 ? 14.141 4.960 -10.307 1.00 98.00 95 ALA A N 1
ATOM 748 C CA . ALA A 1 95 ? 14.774 3.960 -9.453 1.00 98.00 95 ALA A CA 1
ATOM 749 C C . ALA A 1 95 ? 15.064 4.514 -8.048 1.00 98.00 95 ALA A C 1
ATOM 751 O O . ALA A 1 95 ? 14.753 3.872 -7.042 1.00 98.00 95 ALA A O 1
ATOM 752 N N . SER A 1 96 ? 15.597 5.737 -7.961 1.00 98.06 96 SER A N 1
ATOM 753 C CA . SER A 1 96 ? 15.835 6.416 -6.682 1.00 98.06 96 SER A CA 1
ATOM 754 C C . SER A 1 96 ? 14.530 6.750 -5.953 1.00 98.06 96 SER A C 1
ATOM 756 O O . SER A 1 96 ? 14.455 6.577 -4.736 1.00 98.06 96 SER A O 1
ATOM 758 N N . GLY A 1 97 ? 13.470 7.130 -6.675 1.00 98.19 97 GLY A N 1
ATOM 759 C CA . GLY A 1 97 ? 12.133 7.329 -6.112 1.00 98.19 97 GLY A CA 1
ATOM 760 C C . GLY A 1 97 ? 11.545 6.053 -5.498 1.00 98.19 97 GLY A C 1
ATOM 761 O O . GLY A 1 97 ? 11.011 6.084 -4.383 1.00 98.19 97 GLY A O 1
ATOM 762 N N . LEU A 1 98 ? 11.696 4.905 -6.167 1.00 98.38 98 LEU A N 1
ATOM 763 C CA . LEU A 1 98 ? 11.307 3.605 -5.611 1.00 98.38 98 LEU A CA 1
ATOM 764 C C . LEU A 1 98 ? 12.138 3.249 -4.379 1.00 98.38 98 LEU A C 1
ATOM 766 O O . LEU A 1 98 ? 11.576 2.860 -3.358 1.00 98.38 98 LEU A O 1
ATOM 770 N N . PHE A 1 99 ? 13.455 3.431 -4.440 1.00 98.19 99 PHE A N 1
ATOM 771 C CA . PHE A 1 99 ? 14.333 3.163 -3.305 1.00 98.19 99 PHE A CA 1
ATOM 772 C C . PHE A 1 99 ? 13.951 4.001 -2.076 1.00 98.19 99 PHE A C 1
ATOM 774 O O . PHE A 1 99 ? 13.744 3.458 -0.988 1.00 98.19 99 PHE A O 1
ATOM 781 N N . LEU A 1 100 ? 13.781 5.315 -2.250 1.00 98.06 100 LEU A N 1
ATOM 782 C CA . LEU A 1 100 ? 13.433 6.224 -1.161 1.00 98.06 100 LEU A CA 1
ATOM 783 C C . LEU A 1 100 ? 12.035 5.934 -0.599 1.00 98.06 100 LEU A C 1
ATOM 785 O O . LEU A 1 100 ? 11.852 5.895 0.618 1.00 98.06 100 LEU A O 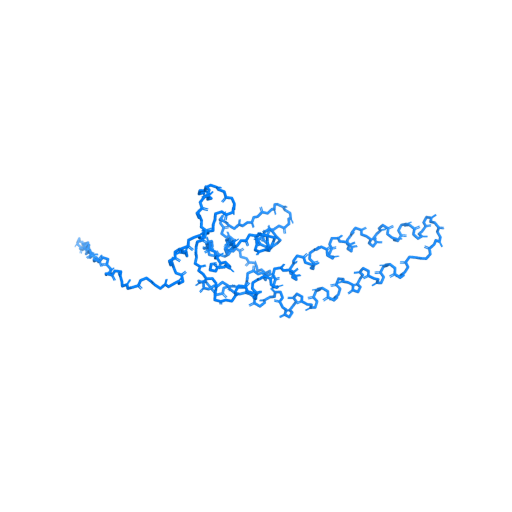1
ATOM 789 N N . SER A 1 101 ? 11.045 5.691 -1.462 1.00 97.69 101 SER A N 1
ATOM 790 C CA . SER A 1 101 ? 9.688 5.346 -1.018 1.00 97.69 101 SER A CA 1
ATOM 791 C C . SER A 1 101 ? 9.635 4.006 -0.281 1.00 97.69 101 SER A C 1
ATOM 793 O O . SER A 1 101 ? 8.963 3.911 0.748 1.00 97.69 101 SER A O 1
ATOM 795 N N . ALA A 1 102 ? 10.388 2.999 -0.732 1.00 97.00 102 ALA A N 1
ATOM 796 C CA . ALA A 1 102 ? 10.522 1.725 -0.034 1.00 97.00 102 ALA A CA 1
ATOM 797 C C . ALA A 1 102 ? 11.159 1.907 1.351 1.00 97.00 102 ALA A C 1
ATOM 799 O O . ALA A 1 102 ? 10.653 1.363 2.333 1.00 97.00 102 ALA A O 1
ATOM 800 N N . LEU A 1 103 ? 12.208 2.728 1.458 1.00 97.31 103 LEU A N 1
ATOM 801 C CA . LEU A 1 103 ? 12.859 3.040 2.731 1.00 97.31 103 LEU A CA 1
ATOM 802 C C . LEU A 1 103 ? 11.881 3.708 3.713 1.00 97.31 103 LEU A C 1
ATOM 804 O O . LEU A 1 103 ? 11.730 3.264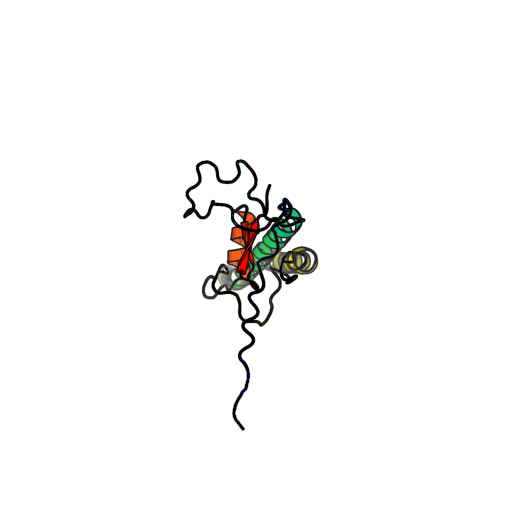 4.853 1.00 97.31 103 LEU A O 1
ATOM 808 N N . LEU A 1 104 ? 11.145 4.724 3.253 1.00 96.19 104 LEU A N 1
ATOM 809 C CA . LEU A 1 104 ? 10.116 5.404 4.047 1.00 96.19 104 LEU A CA 1
ATOM 810 C C . LEU A 1 104 ? 8.993 4.449 4.470 1.00 96.19 104 LEU A C 1
ATOM 812 O O . LEU A 1 104 ? 8.515 4.500 5.604 1.00 96.19 104 LEU A O 1
ATOM 816 N N . TYR A 1 105 ? 8.584 3.538 3.591 1.00 95.75 105 TYR A N 1
ATOM 817 C CA . TYR A 1 105 ? 7.599 2.515 3.917 1.00 95.75 105 TYR A CA 1
ATOM 818 C C . TYR A 1 105 ? 8.108 1.528 4.986 1.00 95.75 105 TYR A C 1
ATOM 820 O O . TYR A 1 105 ? 7.359 1.197 5.908 1.00 95.75 105 TYR A O 1
ATOM 828 N N . LEU A 1 106 ? 9.376 1.111 4.943 1.00 94.06 106 LEU A N 1
ATOM 829 C CA . LEU A 1 106 ? 9.946 0.219 5.959 1.00 94.06 106 LEU A CA 1
ATOM 830 C C . LEU A 1 106 ? 9.946 0.853 7.358 1.00 94.06 106 LEU A C 1
ATOM 832 O O . LEU A 1 106 ? 9.552 0.197 8.325 1.00 94.06 106 LEU A O 1
ATOM 836 N N . PHE A 1 107 ? 10.325 2.129 7.464 1.00 92.25 107 PHE A N 1
ATOM 837 C CA . PHE A 1 107 ? 10.399 2.825 8.752 1.00 92.25 107 PHE A CA 1
ATOM 838 C C . PHE A 1 107 ? 9.038 3.333 9.248 1.00 92.25 107 PHE A C 1
ATOM 840 O O . PHE A 1 107 ? 8.713 3.202 10.428 1.00 92.25 107 PHE A O 1
ATOM 847 N N . CYS A 1 108 ? 8.211 3.875 8.353 1.00 90.50 108 CYS A N 1
ATOM 848 C CA . CYS A 1 108 ? 6.972 4.565 8.718 1.00 90.50 108 CYS A CA 1
ATOM 849 C C . CYS A 1 108 ? 5.714 3.786 8.303 1.00 90.50 108 CYS A C 1
ATOM 851 O O . CYS A 1 108 ? 4.732 3.741 9.052 1.00 90.50 108 CYS A O 1
ATOM 853 N N . GLY A 1 109 ? 5.738 3.137 7.138 1.00 81.50 109 GLY A N 1
ATOM 854 C CA . GLY A 1 109 ? 4.635 2.354 6.557 1.00 81.50 109 GLY A CA 1
ATOM 855 C C . GLY A 1 109 ? 4.218 1.132 7.377 1.00 81.50 109 GLY A C 1
ATOM 856 O O . GLY A 1 109 ? 3.035 0.818 7.491 1.00 81.50 109 GLY A O 1
ATOM 857 N N . ILE A 1 110 ? 5.175 0.466 8.021 1.00 88.00 110 ILE A N 1
ATOM 858 C CA . ILE A 1 110 ? 4.941 -0.796 8.745 1.00 88.00 110 ILE A CA 1
ATOM 859 C C . ILE A 1 110 ? 4.538 -0.570 10.223 1.00 88.00 110 ILE A C 1
ATOM 861 O O . ILE A 1 110 ? 4.171 -1.513 10.933 1.00 88.00 110 ILE A O 1
ATOM 865 N N . SER A 1 111 ? 4.553 0.677 10.703 1.00 88.19 111 SER A N 1
ATOM 866 C CA . SER A 1 111 ? 4.341 1.008 12.122 1.00 88.19 111 SER A CA 1
ATOM 867 C C . SER A 1 111 ? 2.889 0.851 12.602 1.00 88.19 111 SER A C 1
ATOM 869 O O . SER A 1 111 ? 2.658 0.485 13.759 1.00 88.19 111 SER A O 1
ATOM 871 N N . SER A 1 112 ? 1.903 1.073 11.727 1.00 92.12 112 SER A N 1
ATOM 872 C CA . SER A 1 112 ? 0.480 1.047 12.083 1.00 92.12 112 SER A CA 1
ATOM 873 C C . SER A 1 112 ? -0.009 -0.348 12.493 1.00 92.12 112 SER A C 1
ATOM 875 O O . SER A 1 112 ? 0.085 -1.307 11.721 1.00 92.12 112 SER A O 1
ATOM 877 N N . ARG A 1 113 ? -0.596 -0.460 13.693 1.00 94.44 113 ARG A N 1
ATOM 878 C CA . ARG A 1 113 ? -1.155 -1.706 14.245 1.00 94.44 113 ARG A CA 1
ATOM 879 C C . ARG A 1 113 ? -2.639 -1.580 14.541 1.00 94.44 113 ARG A C 1
ATOM 881 O O . ARG A 1 113 ? -3.078 -0.572 15.067 1.00 94.44 113 ARG A O 1
ATOM 888 N N . CYS A 1 114 ? -3.412 -2.631 14.300 1.00 93.38 114 CYS A N 1
ATOM 889 C CA . CYS A 1 114 ? -4.802 -2.689 14.731 1.00 93.38 114 CYS A CA 1
ATOM 890 C C . CYS A 1 114 ? -4.907 -2.646 16.265 1.00 93.38 114 CYS A C 1
ATOM 892 O O . CYS A 1 114 ? -4.285 -3.456 16.945 1.00 93.38 114 CYS A O 1
ATOM 894 N N . ARG A 1 115 ? -5.772 -1.784 16.815 1.00 90.50 115 ARG A N 1
ATOM 895 C CA . ARG A 1 115 ? -6.036 -1.732 18.266 1.00 90.50 115 ARG A CA 1
ATOM 896 C C . ARG A 1 115 ? -6.632 -3.030 18.828 1.00 90.50 115 ARG A C 1
ATOM 898 O O . ARG A 1 115 ? -6.444 -3.320 19.999 1.00 90.50 115 ARG A O 1
ATOM 905 N N . VAL A 1 116 ? -7.379 -3.775 18.012 1.00 91.44 116 VAL A N 1
ATOM 906 C CA . VAL A 1 116 ? -8.125 -4.961 18.466 1.00 91.44 116 VAL A CA 1
ATOM 907 C C . VAL A 1 116 ? -7.272 -6.222 18.402 1.00 91.44 116 VAL A C 1
ATOM 909 O O . VAL A 1 116 ? -7.147 -6.917 19.398 1.00 91.44 116 VAL A O 1
ATOM 912 N N . CYS A 1 117 ? -6.663 -6.512 17.249 1.00 93.31 117 CYS A N 1
ATOM 913 C CA . CYS A 1 117 ? -5.873 -7.737 17.060 1.00 93.31 117 CYS A CA 1
ATOM 914 C C . CYS A 1 117 ? -4.350 -7.525 17.092 1.00 93.31 117 CYS A C 1
ATOM 916 O O . CYS A 1 117 ? -3.602 -8.480 16.910 1.00 93.31 117 CYS A O 1
ATOM 918 N N . GLY A 1 118 ? -3.867 -6.286 17.233 1.00 92.88 118 GLY A N 1
ATOM 919 C CA . GLY A 1 118 ? -2.434 -5.963 17.294 1.00 92.88 118 GLY A CA 1
ATOM 920 C C . GLY A 1 118 ? -1.655 -6.120 15.981 1.00 92.88 118 GLY A C 1
ATOM 921 O O . GLY A 1 118 ? -0.476 -5.767 15.926 1.00 92.88 118 GLY A O 1
ATOM 922 N N . GLN A 1 119 ? -2.280 -6.631 14.916 1.00 94.06 119 GLN A N 1
ATOM 923 C CA . GLN A 1 119 ? -1.613 -6.899 13.640 1.00 94.06 119 GLN A CA 1
ATOM 924 C C . GLN A 1 119 ? -1.225 -5.613 12.904 1.00 94.06 119 GLN A C 1
ATOM 926 O O . GLN A 1 119 ? -1.923 -4.606 12.993 1.00 94.06 119 GLN A O 1
ATOM 931 N N . ARG A 1 120 ? -0.108 -5.653 12.166 1.00 93.81 120 ARG A N 1
ATOM 932 C CA . ARG A 1 120 ? 0.384 -4.522 11.362 1.00 93.81 120 ARG A CA 1
ATOM 933 C C . ARG A 1 120 ? -0.436 -4.384 10.080 1.00 93.81 120 ARG A C 1
ATOM 935 O O . ARG A 1 120 ? -0.424 -5.305 9.264 1.00 93.81 120 ARG A O 1
ATOM 942 N N . GLN A 1 121 ? -1.117 -3.254 9.895 1.00 92.31 121 GLN A N 1
ATOM 943 C CA . GLN A 1 121 ? -2.174 -3.130 8.879 1.00 92.31 121 GLN A CA 1
ATOM 944 C C . GLN A 1 121 ? -1.668 -3.130 7.454 1.00 92.31 121 GLN A C 1
ATOM 946 O O . GLN A 1 121 ? -2.261 -3.787 6.600 1.00 92.31 121 GLN A O 1
ATOM 951 N N . PHE A 1 122 ? -0.561 -2.439 7.224 1.00 94.50 122 PHE A N 1
ATOM 952 C CA . PHE A 1 122 ? 0.003 -2.287 5.893 1.00 94.50 122 PHE A CA 1
ATOM 953 C C . PHE A 1 122 ? 1.216 -3.174 5.673 1.00 94.50 122 PHE A C 1
ATOM 955 O O . PHE A 1 122 ? 1.887 -2.990 4.677 1.00 94.50 122 PHE A O 1
ATOM 962 N N . ALA A 1 123 ? 1.510 -4.125 6.565 1.00 92.12 123 ALA A N 1
ATOM 963 C CA . ALA A 1 123 ? 2.609 -5.066 6.373 1.00 92.12 123 ALA A CA 1
ATOM 964 C C . ALA A 1 123 ? 2.145 -6.286 5.557 1.00 92.12 123 ALA A C 1
ATOM 966 O O . ALA A 1 123 ? 1.095 -6.859 5.884 1.00 92.12 123 ALA A O 1
ATOM 967 N N . PRO A 1 124 ? 2.920 -6.746 4.558 1.00 88.81 124 PRO A N 1
ATOM 968 C CA . PRO A 1 124 ? 2.623 -7.986 3.861 1.00 88.81 124 PRO A CA 1
ATOM 969 C C . PRO A 1 124 ? 2.737 -9.158 4.839 1.00 88.81 124 PRO A C 1
ATOM 971 O O . PRO A 1 124 ? 3.724 -9.318 5.556 1.00 88.81 124 PRO A O 1
ATOM 974 N N . LYS A 1 125 ? 1.696 -9.989 4.883 1.00 89.94 125 LYS A N 1
ATOM 975 C CA . LYS A 1 125 ? 1.669 -11.221 5.677 1.00 89.94 125 LYS A CA 1
ATOM 976 C C . LYS A 1 125 ? 0.930 -12.308 4.924 1.00 89.94 125 LYS A C 1
ATOM 978 O O . LYS A 1 125 ? -0.196 -12.069 4.476 1.00 89.94 125 LYS A O 1
ATOM 983 N N . LYS A 1 126 ? 1.537 -13.495 4.878 1.00 87.31 126 LYS A N 1
ATOM 984 C CA . LYS A 1 126 ? 0.933 -14.729 4.369 1.00 87.31 126 LYS A CA 1
ATOM 985 C C . LYS A 1 126 ? -0.075 -15.250 5.395 1.00 87.31 126 LYS A C 1
ATOM 987 O O . LYS A 1 126 ? 0.282 -15.958 6.327 1.00 87.31 126 LYS A O 1
ATOM 992 N N . CYS A 1 127 ? -1.323 -14.819 5.271 1.00 89.69 127 CYS A N 1
ATOM 993 C CA . CYS A 1 127 ? -2.445 -15.361 6.029 1.00 89.69 127 CYS A CA 1
ATOM 994 C C . CYS A 1 127 ? -3.759 -15.073 5.305 1.00 89.69 127 CYS A C 1
ATOM 996 O O . CYS A 1 127 ? -3.842 -14.142 4.497 1.00 89.69 127 CYS A O 1
ATOM 998 N N . ILE A 1 128 ? -4.786 -15.852 5.640 1.00 90.12 128 ILE A N 1
ATOM 999 C CA . ILE A 1 128 ? -6.149 -15.615 5.171 1.00 90.12 128 ILE A CA 1
ATOM 1000 C C . ILE A 1 128 ? -6.621 -14.268 5.726 1.00 90.12 128 ILE A C 1
ATOM 1002 O O . ILE A 1 128 ? -6.526 -14.002 6.927 1.00 90.12 128 ILE A O 1
ATOM 1006 N N . LYS A 1 129 ? -7.092 -13.399 4.832 1.00 93.62 129 LYS A N 1
ATOM 1007 C CA . LYS A 1 129 ? -7.635 -12.086 5.189 1.00 93.62 129 LYS A CA 1
ATOM 1008 C C . LYS A 1 129 ? -9.127 -12.192 5.467 1.00 93.62 129 LYS A C 1
ATOM 1010 O O . LYS A 1 129 ? -9.809 -13.094 4.985 1.00 93.62 129 LYS A O 1
ATOM 1015 N N . ASN A 1 130 ? -9.640 -11.264 6.264 1.00 94.56 130 ASN A N 1
ATOM 1016 C CA . ASN A 1 130 ? -11.059 -11.235 6.581 1.00 94.56 130 ASN A CA 1
ATOM 1017 C C . ASN A 1 130 ? -11.896 -10.901 5.336 1.00 94.56 130 ASN A C 1
ATOM 1019 O O . ASN A 1 130 ? -11.530 -10.011 4.574 1.00 94.56 130 ASN A O 1
ATOM 1023 N N . LYS A 1 131 ? -13.071 -11.525 5.187 1.00 93.25 131 LYS A N 1
ATOM 1024 C CA . LYS A 1 131 ? -14.004 -11.263 4.073 1.00 93.25 131 LYS A CA 1
ATOM 1025 C C . LYS A 1 131 ? -14.473 -9.802 3.982 1.00 93.25 131 LYS A C 1
ATOM 1027 O O . LYS A 1 131 ? -14.858 -9.356 2.912 1.00 93.25 131 LYS A O 1
ATOM 1032 N N . LYS A 1 132 ? -14.457 -9.059 5.097 1.00 92.12 132 LYS A N 1
ATOM 1033 C CA . LYS A 1 132 ? -14.826 -7.630 5.148 1.00 92.12 132 LYS A CA 1
ATOM 1034 C C . LYS A 1 132 ? -13.685 -6.692 4.740 1.00 92.12 132 LYS A C 1
ATOM 1036 O O . LYS A 1 132 ? -13.901 -5.486 4.654 1.00 92.12 132 LYS A O 1
ATOM 1041 N N . ALA A 1 133 ? -12.467 -7.207 4.573 1.00 92.88 133 ALA A N 1
ATOM 1042 C CA . ALA A 1 133 ? -11.316 -6.398 4.205 1.00 92.88 133 ALA A CA 1
ATOM 1043 C C . ALA A 1 133 ? -11.497 -5.810 2.801 1.00 92.88 133 ALA A C 1
ATOM 1045 O O . ALA A 1 133 ? -12.025 -6.471 1.908 1.00 92.88 133 ALA A O 1
ATOM 1046 N N . HIS A 1 134 ? -11.027 -4.579 2.597 1.00 93.25 134 HIS A N 1
ATOM 1047 C CA . HIS A 1 134 ? -11.028 -3.992 1.264 1.00 93.25 134 HIS A CA 1
ATOM 1048 C C . HIS A 1 134 ? -10.080 -4.794 0.369 1.00 93.25 134 HIS A C 1
ATOM 1050 O O . HIS A 1 134 ? -8.928 -5.027 0.739 1.00 93.25 134 HIS A O 1
ATOM 1056 N N . HIS A 1 135 ? -10.574 -5.223 -0.789 1.00 94.31 135 HIS A N 1
ATOM 1057 C CA . HIS A 1 135 ? -9.834 -6.066 -1.715 1.00 94.31 135 HIS A CA 1
ATOM 1058 C C . HIS A 1 135 ? -10.070 -5.611 -3.151 1.00 94.31 135 HIS A C 1
ATOM 1060 O O . HIS A 1 135 ? -11.204 -5.330 -3.536 1.00 94.31 135 HIS A O 1
ATOM 1066 N N . ILE A 1 136 ? -8.992 -5.557 -3.926 1.00 93.69 136 ILE A N 1
ATOM 1067 C CA . ILE A 1 136 ? -9.032 -5.416 -5.378 1.00 93.69 136 ILE A CA 1
ATOM 1068 C C . ILE A 1 136 ? -8.280 -6.625 -5.952 1.00 93.69 136 ILE A C 1
ATOM 1070 O O . ILE A 1 136 ? -7.153 -6.886 -5.510 1.00 93.69 136 ILE A O 1
ATOM 1074 N N . PRO A 1 137 ? -8.869 -7.375 -6.902 1.00 90.69 137 PRO A N 1
ATOM 1075 C CA . PRO A 1 137 ? -8.172 -8.457 -7.593 1.00 90.69 137 PRO A CA 1
ATOM 1076 C C . PRO A 1 137 ? -6.844 -7.974 -8.190 1.00 90.69 137 PRO A C 1
ATOM 1078 O O . PRO A 1 137 ? -6.749 -6.832 -8.629 1.00 90.69 137 PRO A O 1
ATOM 1081 N N . LEU A 1 138 ? -5.818 -8.831 -8.198 1.00 87.38 138 LEU A N 1
ATOM 1082 C CA . LEU A 1 138 ? -4.440 -8.546 -8.651 1.00 87.38 138 LEU A CA 1
ATOM 1083 C C . LEU A 1 138 ? -3.634 -7.571 -7.775 1.00 87.38 138 LEU A C 1
ATOM 1085 O O . LEU A 1 138 ? -2.443 -7.785 -7.584 1.00 87.38 138 LEU A O 1
ATOM 1089 N N . VAL A 1 139 ? -4.268 -6.555 -7.186 1.00 88.56 139 VAL A N 1
ATOM 1090 C CA . VAL A 1 139 ? -3.593 -5.573 -6.315 1.00 88.56 139 VAL A CA 1
ATOM 1091 C C . VAL A 1 139 ? -3.465 -6.089 -4.877 1.00 88.56 139 VAL A C 1
ATOM 1093 O O . VAL A 1 139 ? -2.460 -5.888 -4.201 1.00 88.56 139 VAL A O 1
ATOM 1096 N N . GLY A 1 140 ? -4.488 -6.788 -4.380 1.00 92.25 140 GLY A N 1
ATOM 1097 C CA . GLY A 1 140 ? -4.505 -7.349 -3.032 1.00 92.25 140 GLY A CA 1
ATOM 1098 C C . GLY A 1 140 ? -5.314 -6.508 -2.046 1.00 92.25 140 GLY A C 1
ATOM 1099 O O . GLY A 1 140 ? -6.418 -6.061 -2.353 1.00 92.25 140 GLY A O 1
ATOM 1100 N N . TYR A 1 141 ? -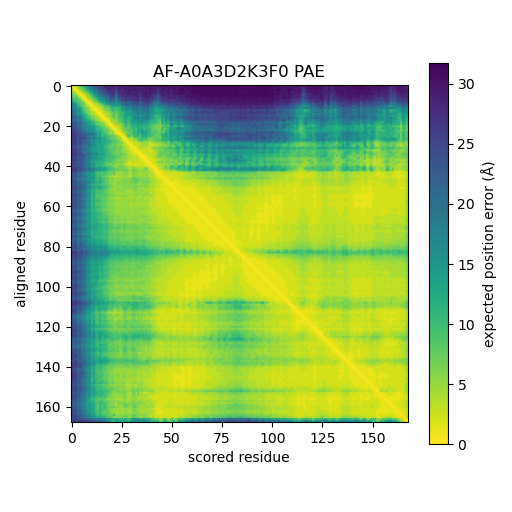4.818 -6.384 -0.812 1.00 94.88 141 TYR A N 1
ATOM 1101 C CA . TYR A 1 141 ? -5.571 -5.818 0.321 1.00 94.88 141 TYR A CA 1
ATOM 1102 C C . TYR A 1 141 ? -4.971 -4.526 0.882 1.00 94.88 141 TYR A C 1
ATOM 1104 O O . TYR A 1 141 ? -5.694 -3.734 1.485 1.00 94.88 141 TYR A O 1
ATOM 1112 N N . ILE A 1 142 ? -3.658 -4.321 0.725 1.00 94.56 142 ILE A N 1
ATOM 1113 C CA . ILE A 1 142 ? -2.934 -3.192 1.328 1.00 94.56 142 ILE A CA 1
ATOM 1114 C C . ILE A 1 142 ? -3.372 -1.893 0.656 1.00 94.56 142 ILE A C 1
ATOM 1116 O O . ILE A 1 142 ? -3.960 -1.052 1.334 1.00 94.56 142 ILE A O 1
ATOM 1120 N N . PHE A 1 143 ? -3.213 -1.793 -0.663 1.00 95.25 143 PHE A N 1
ATOM 1121 C CA . PHE A 1 143 ? -3.636 -0.646 -1.460 1.00 95.25 143 PHE A CA 1
ATOM 1122 C C . PHE A 1 143 ? -5.063 -0.158 -1.199 1.00 95.25 143 PHE A C 1
ATOM 1124 O O . PHE A 1 143 ? -5.222 0.987 -0.767 1.00 95.25 143 PHE A O 1
ATOM 1131 N N . PRO A 1 144 ? -6.128 -0.973 -1.386 1.00 95.31 144 PRO A N 1
ATOM 1132 C CA . PRO A 1 144 ? -7.485 -0.465 -1.219 1.00 95.31 144 PRO A CA 1
ATOM 1133 C C . PRO A 1 144 ? -7.770 -0.061 0.229 1.00 95.31 144 PRO A C 1
ATOM 1135 O O . PRO A 1 144 ? -8.497 0.901 0.470 1.00 95.31 144 PRO A O 1
ATOM 1138 N N . THR A 1 145 ? -7.168 -0.747 1.203 1.00 95.31 145 THR A N 1
ATOM 1139 C CA . THR A 1 145 ? -7.293 -0.384 2.618 1.00 95.31 145 THR A CA 1
ATOM 1140 C C . THR A 1 145 ? -6.580 0.935 2.920 1.00 95.31 145 THR A C 1
ATOM 1142 O O . THR A 1 145 ? -7.121 1.770 3.644 1.00 95.31 145 THR A O 1
ATOM 1145 N N . ALA A 1 146 ? -5.388 1.142 2.360 1.00 95.81 146 ALA A N 1
ATOM 1146 C CA . ALA A 1 146 ? -4.602 2.355 2.532 1.00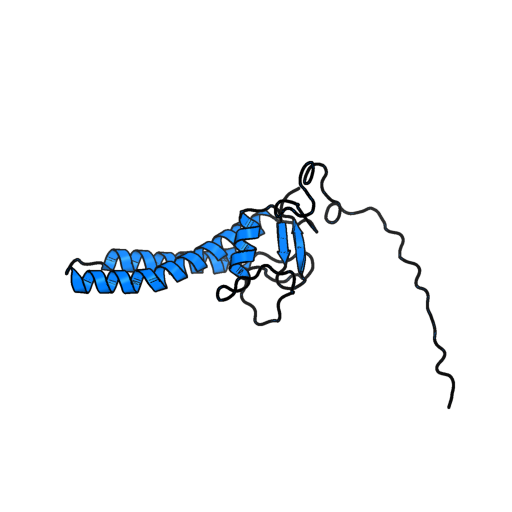 95.81 146 ALA A CA 1
ATOM 1147 C C . ALA A 1 146 ? -5.291 3.565 1.888 1.00 95.81 146 ALA A C 1
ATOM 1149 O O . ALA A 1 146 ? -5.484 4.575 2.562 1.00 95.81 146 ALA A O 1
ATOM 1150 N N . LEU A 1 147 ? -5.779 3.438 0.648 1.00 95.69 147 LEU A N 1
ATOM 1151 C CA . LEU A 1 147 ? -6.593 4.476 0.009 1.00 95.69 147 LEU A CA 1
ATOM 1152 C C . LEU A 1 147 ? -7.831 4.806 0.844 1.00 95.69 147 LEU A C 1
ATOM 1154 O O . LEU A 1 147 ? -8.134 5.978 1.070 1.00 95.69 147 LEU A O 1
ATOM 1158 N N . HIS A 1 148 ? -8.527 3.789 1.359 1.00 94.25 148 HIS A N 1
ATOM 1159 C CA . HIS A 1 148 ? -9.703 4.027 2.185 1.00 94.25 148 HIS A CA 1
ATOM 1160 C C . HIS A 1 148 ? -9.348 4.770 3.486 1.00 94.25 148 HIS A C 1
ATOM 1162 O O . HIS A 1 148 ? -10.053 5.695 3.872 1.00 94.25 148 HIS A O 1
ATOM 1168 N N . ALA A 1 149 ? -8.223 4.438 4.125 1.00 93.81 149 ALA A N 1
ATOM 1169 C CA . ALA A 1 149 ? -7.736 5.127 5.321 1.00 93.81 149 ALA A CA 1
ATOM 1170 C C . ALA A 1 149 ? -7.281 6.582 5.065 1.00 93.81 149 ALA A C 1
ATOM 1172 O O . ALA A 1 149 ? -7.352 7.414 5.975 1.00 93.81 149 ALA A O 1
ATOM 1173 N N . ILE A 1 150 ? -6.813 6.893 3.851 1.00 94.75 150 ILE A N 1
ATOM 1174 C CA . ILE A 1 150 ? -6.421 8.248 3.434 1.00 94.75 150 ILE A CA 1
ATOM 1175 C C . ILE A 1 150 ? -7.666 9.104 3.181 1.00 94.75 150 ILE A C 1
ATOM 1177 O O . ILE A 1 150 ? -7.806 10.182 3.761 1.00 94.75 150 ILE A O 1
ATOM 1181 N N . PHE A 1 151 ? -8.588 8.617 2.345 1.00 92.69 151 PHE A N 1
ATOM 1182 C CA . PHE A 1 151 ? -9.735 9.403 1.881 1.00 92.69 151 PHE A CA 1
ATOM 1183 C C . PHE A 1 151 ? -10.925 9.391 2.842 1.00 92.69 151 PHE A C 1
ATOM 1185 O O . PHE A 1 151 ? -11.698 10.350 2.885 1.00 92.69 151 PHE A O 1
ATOM 1192 N N . PHE A 1 152 ? -11.081 8.334 3.639 1.00 90.69 152 PHE A N 1
ATOM 1193 C CA . PHE A 1 152 ? -12.191 8.181 4.571 1.00 90.69 152 PHE A CA 1
ATOM 1194 C C . PHE A 1 152 ? -11.702 8.182 6.018 1.00 90.69 152 PHE A C 1
ATOM 1196 O O . PHE A 1 152 ? -10.550 7.909 6.350 1.00 90.69 152 PHE A O 1
ATOM 1203 N N . LYS A 1 153 ? -12.609 8.511 6.939 1.00 89.25 153 LYS A N 1
ATOM 1204 C CA . LYS A 1 153 ? -12.310 8.558 8.378 1.00 89.25 153 LYS A CA 1
ATOM 1205 C C . LYS A 1 153 ? -12.350 7.170 9.030 1.00 89.25 153 LYS A C 1
ATOM 1207 O O . LYS A 1 153 ? -12.405 7.090 10.256 1.00 89.25 153 LYS A O 1
ATOM 1212 N N . TRP A 1 154 ? -12.367 6.090 8.250 1.00 92.19 154 TRP A N 1
ATOM 1213 C CA . TRP A 1 154 ? -12.434 4.721 8.753 1.00 92.19 154 TRP A CA 1
ATOM 1214 C C . TRP A 1 154 ? -11.997 3.691 7.704 1.00 92.19 154 TRP A C 1
ATOM 1216 O O . TRP A 1 154 ? -11.913 4.015 6.526 1.00 92.19 154 TRP A O 1
ATOM 1226 N N . PHE A 1 155 ? -11.726 2.454 8.119 1.00 94.56 155 PHE A N 1
ATOM 1227 C CA . PHE A 1 155 ? -11.417 1.315 7.240 1.00 94.56 155 PHE A CA 1
ATOM 1228 C C . PHE A 1 155 ? -11.651 -0.017 7.969 1.00 94.56 155 PHE A C 1
ATOM 1230 O O . PHE A 1 155 ? -11.735 -0.041 9.197 1.00 94.56 155 PHE A O 1
ATOM 1237 N N . TYR A 1 156 ? -11.724 -1.139 7.248 1.00 94.94 156 TYR A N 1
ATOM 1238 C CA . TYR A 1 156 ? -11.723 -2.471 7.867 1.00 94.94 156 TYR A CA 1
ATOM 1239 C C . TYR A 1 156 ? -10.305 -3.015 8.063 1.00 94.94 156 TYR A C 1
ATOM 1241 O O . TYR A 1 156 ? -9.491 -3.022 7.143 1.00 94.94 156 TYR A O 1
ATOM 1249 N N . CYS A 1 157 ? -10.018 -3.544 9.254 1.00 94.81 157 CYS A N 1
ATOM 1250 C CA . CYS A 1 157 ? -8.798 -4.306 9.497 1.00 94.81 157 CYS A CA 1
ATOM 1251 C C . CYS A 1 157 ? -8.736 -5.537 8.583 1.00 94.81 157 CYS A C 1
ATOM 1253 O O . CYS A 1 157 ? -9.640 -6.372 8.610 1.00 94.81 157 CYS A O 1
ATOM 1255 N N . THR A 1 158 ? -7.635 -5.692 7.845 1.00 95.56 158 THR A N 1
ATOM 1256 C CA . THR A 1 158 ? -7.443 -6.801 6.895 1.00 95.56 158 THR A CA 1
ATOM 1257 C C . THR A 1 158 ? -7.388 -8.178 7.566 1.00 95.56 158 THR A C 1
ATOM 1259 O O . THR A 1 158 ? -7.672 -9.185 6.922 1.00 95.56 158 THR A O 1
ATOM 1262 N N . TYR A 1 159 ? -7.074 -8.230 8.864 1.00 94.81 159 TYR A N 1
ATOM 1263 C CA . TYR A 1 159 ? -6.937 -9.468 9.637 1.00 94.81 159 TYR A CA 1
ATOM 1264 C C . TYR A 1 159 ? -8.214 -9.834 10.401 1.00 94.81 159 TYR A C 1
ATOM 1266 O O . TYR A 1 159 ? -8.828 -10.858 10.128 1.00 94.81 159 TYR A O 1
ATOM 1274 N N . CYS A 1 160 ? -8.646 -8.996 11.350 1.00 93.75 160 CYS A N 1
ATOM 1275 C CA . CYS A 1 160 ? -9.800 -9.300 12.206 1.00 93.75 160 CYS A CA 1
ATOM 1276 C C . CYS A 1 160 ? -11.141 -8.780 11.663 1.00 93.75 160 CYS A C 1
ATOM 1278 O O . CYS A 1 160 ? -12.181 -9.057 12.250 1.00 93.75 160 CYS A O 1
ATOM 1280 N N . GLY A 1 161 ? -11.148 -7.999 10.576 1.00 93.25 161 GLY A N 1
ATOM 1281 C CA . GLY A 1 161 ? -12.378 -7.460 9.978 1.00 93.25 161 GLY A CA 1
ATOM 1282 C C . GLY A 1 161 ? -13.084 -6.391 10.812 1.00 93.25 161 GLY A C 1
ATOM 1283 O O . GLY A 1 161 ? -14.196 -5.983 10.481 1.00 93.25 161 GLY A O 1
ATOM 1284 N N . THR A 1 162 ? -12.471 -5.926 11.902 1.00 93.50 162 THR A N 1
ATOM 1285 C CA . THR A 1 162 ? -13.018 -4.835 12.710 1.00 93.50 162 THR A CA 1
ATOM 1286 C C . THR A 1 162 ? -12.948 -3.524 11.936 1.00 93.50 162 THR A C 1
ATOM 1288 O O . THR A 1 162 ? -11.897 -3.191 11.388 1.00 93.50 162 THR A O 1
ATOM 1291 N N . ALA A 1 163 ? -14.047 -2.767 11.916 1.00 93.44 163 ALA A N 1
ATOM 1292 C CA . ALA A 1 163 ? -14.032 -1.390 11.438 1.00 93.44 163 ALA A CA 1
ATOM 1293 C C . ALA A 1 163 ? -13.237 -0.517 12.421 1.00 93.44 163 ALA A C 1
ATOM 1295 O O . ALA A 1 163 ? -13.468 -0.559 13.631 1.00 93.44 163 ALA A O 1
ATOM 1296 N N . VAL A 1 164 ? -12.283 0.244 11.901 1.00 92.56 164 VAL A N 1
ATOM 1297 C CA . VAL A 1 164 ? -11.396 1.126 12.655 1.00 92.56 164 VAL A CA 1
ATOM 1298 C C . VAL A 1 164 ? -11.662 2.557 12.217 1.00 92.56 164 VAL A C 1
ATOM 1300 O O . VAL A 1 164 ? -11.507 2.888 11.046 1.00 92.56 164 VAL A O 1
ATOM 1303 N N . ARG A 1 165 ? -12.024 3.407 13.173 1.00 91.69 165 ARG A N 1
ATOM 1304 C CA . ARG A 1 165 ? -12.267 4.839 13.002 1.00 91.69 165 ARG A CA 1
ATOM 1305 C C . ARG A 1 165 ? -10.990 5.642 13.269 1.00 91.69 165 ARG A C 1
ATOM 1307 O O . ARG A 1 165 ? -10.288 5.400 14.251 1.00 91.69 165 ARG A O 1
ATOM 1314 N N . LEU A 1 166 ? -10.730 6.632 12.415 1.00 89.25 166 LEU A N 1
ATOM 1315 C CA . LEU A 1 166 ? -9.535 7.485 12.391 1.00 89.25 166 LEU A CA 1
ATOM 1316 C C . LEU A 1 166 ? -9.779 8.937 12.836 1.00 89.25 166 LEU A C 1
ATOM 1318 O O . LEU A 1 166 ? -8.866 9.754 12.794 1.00 89.25 166 LEU A O 1
ATOM 1322 N N . LYS A 1 167 ? -10.991 9.304 13.246 1.00 77.88 167 LYS A N 1
ATOM 1323 C CA . LYS A 1 167 ? -11.274 10.641 13.785 1.00 77.88 167 LYS A CA 1
ATOM 1324 C C . LYS A 1 167 ? -12.255 10.542 14.949 1.00 77.88 167 LYS A C 1
ATOM 1326 O O . LYS A 1 167 ? -13.066 9.61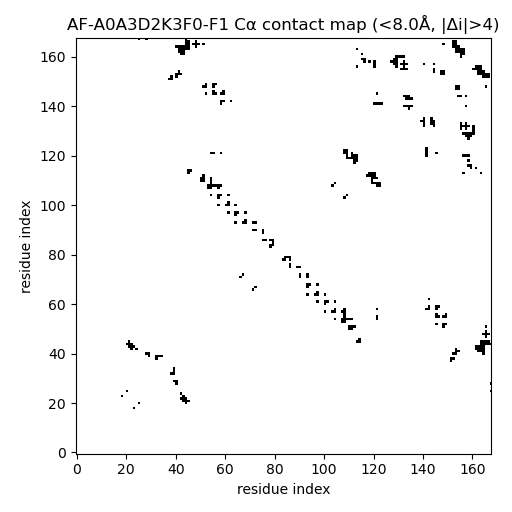7 14.963 1.00 77.88 167 LYS A O 1
ATOM 1331 N N . LYS A 1 168 ? -12.170 11.475 15.901 1.00 58.41 168 LYS A N 1
ATOM 1332 C CA . LYS A 1 168 ? -13.335 11.829 16.716 1.00 58.41 168 LYS A CA 1
ATOM 1333 C C . LYS A 1 168 ? -14.358 12.508 15.811 1.00 58.41 168 LYS A C 1
ATOM 1335 O O . LYS A 1 168 ? -13.944 13.311 14.943 1.00 58.41 168 LYS A O 1
#

Foldseek 3Di:
DDDPDDPPPPDDPPDDPDDDPQADDDPPQCVPPDPPDLQRADFGEDPALVLLLQLLVLLQQLVVLVVCLVPVVVVLVVCCVVVVDDSVVVNVVSVVSNVVSVVSNVVRNQPDADPPPRHRQQDDDPDQWDPLADADPPVGGNNRQSVSSNPYQWGARRHPRGIYGSDD